Protein AF-A0A6A6EQX8-F1 (afdb_monomer_lite)

Structure (mmCIF, N/CA/C/O backbone):
data_AF-A0A6A6EQX8-F1
#
_entry.id   AF-A0A6A6EQX8-F1
#
loop_
_atom_site.group_PDB
_atom_site.id
_atom_site.type_symbol
_atom_site.label_atom_id
_atom_site.label_alt_id
_atom_site.label_comp_id
_atom_site.label_asym_id
_atom_site.label_entity_id
_atom_site.label_seq_id
_atom_site.pdbx_PDB_ins_code
_atom_site.Cartn_x
_atom_site.Cartn_y
_atom_site.Cartn_z
_atom_site.occupancy
_atom_site.B_iso_or_equiv
_atom_site.auth_seq_id
_atom_site.auth_comp_id
_atom_site.auth_asym_id
_atom_site.auth_atom_id
_atom_site.pdbx_PDB_model_num
ATOM 1 N N . MET A 1 1 ? 36.237 -9.571 -49.747 1.00 63.69 1 MET A N 1
ATOM 2 C CA . MET A 1 1 ? 35.232 -10.304 -48.934 1.00 63.69 1 MET A CA 1
ATOM 3 C C . MET A 1 1 ? 35.583 -10.424 -47.443 1.00 63.69 1 MET A C 1
ATOM 5 O O . MET A 1 1 ? 34.767 -10.931 -46.690 1.00 63.69 1 MET A O 1
ATOM 9 N N . HIS A 1 2 ? 36.732 -9.920 -46.973 1.00 78.19 2 HIS A N 1
ATOM 10 C CA . HIS A 1 2 ? 37.114 -10.008 -45.556 1.00 78.19 2 HIS A CA 1
ATOM 11 C C . HIS A 1 2 ? 36.320 -9.048 -44.649 1.00 78.19 2 HIS A C 1
ATOM 13 O O . HIS A 1 2 ? 35.819 -9.450 -43.603 1.00 78.19 2 HIS A O 1
ATOM 19 N N . ASN A 1 3 ? 36.105 -7.813 -45.110 1.00 83.94 3 ASN A N 1
ATOM 20 C CA . ASN A 1 3 ? 35.399 -6.774 -44.350 1.00 83.94 3 ASN A CA 1
ATOM 21 C C . ASN A 1 3 ? 33.936 -7.136 -44.066 1.00 83.94 3 ASN A C 1
ATOM 23 O O . ASN A 1 3 ? 33.431 -6.869 -42.984 1.00 83.94 3 ASN A O 1
ATOM 27 N N . ALA A 1 4 ? 33.266 -7.804 -45.010 1.00 88.75 4 ALA A N 1
ATOM 28 C CA . ALA A 1 4 ? 31.888 -8.254 -44.822 1.00 88.75 4 ALA A CA 1
ATOM 29 C C . ALA A 1 4 ? 31.770 -9.291 -43.690 1.00 88.75 4 ALA A C 1
ATOM 31 O O . ALA A 1 4 ? 30.807 -9.263 -42.928 1.00 88.75 4 ALA A O 1
ATOM 32 N N . ALA A 1 5 ? 32.768 -10.167 -43.542 1.00 89.00 5 ALA A N 1
ATOM 33 C CA . ALA A 1 5 ? 32.805 -11.159 -42.473 1.00 89.00 5 ALA A CA 1
ATOM 34 C C . ALA A 1 5 ? 33.073 -10.520 -41.099 1.00 89.00 5 ALA A C 1
ATOM 36 O O . ALA A 1 5 ? 32.419 -10.882 -40.122 1.00 89.00 5 ALA A O 1
ATOM 37 N N . ILE A 1 6 ? 33.979 -9.536 -41.037 1.00 91.81 6 ILE A N 1
ATOM 38 C CA . ILE A 1 6 ? 34.271 -8.778 -39.808 1.00 91.81 6 ILE A CA 1
ATOM 39 C C . ILE A 1 6 ? 33.018 -8.019 -39.350 1.00 91.81 6 ILE A C 1
ATOM 41 O O . ILE A 1 6 ? 32.575 -8.180 -38.214 1.00 91.81 6 ILE A O 1
ATOM 45 N N . LEU A 1 7 ? 32.374 -7.290 -40.265 1.00 93.38 7 LEU A N 1
ATOM 46 C CA . LEU A 1 7 ? 31.150 -6.542 -39.972 1.00 93.38 7 LEU A CA 1
ATOM 47 C C . LEU A 1 7 ? 29.997 -7.459 -39.543 1.00 93.38 7 LEU A C 1
ATOM 49 O O . LEU A 1 7 ? 29.238 -7.114 -38.640 1.00 93.38 7 LEU A O 1
ATOM 53 N N . ALA A 1 8 ? 29.860 -8.642 -40.150 1.00 93.06 8 ALA A N 1
ATOM 54 C CA . ALA A 1 8 ? 28.842 -9.613 -39.750 1.00 93.06 8 ALA A CA 1
ATOM 55 C C . ALA A 1 8 ? 29.078 -10.148 -38.326 1.00 93.06 8 ALA A C 1
ATOM 57 O O . ALA A 1 8 ? 28.121 -10.304 -37.559 1.00 93.06 8 ALA A O 1
ATOM 58 N N . ALA A 1 9 ? 30.338 -10.390 -37.951 1.00 93.00 9 ALA A N 1
ATOM 59 C CA . ALA A 1 9 ? 30.707 -10.820 -36.606 1.00 93.00 9 ALA A CA 1
ATOM 60 C C . ALA A 1 9 ? 30.422 -9.729 -35.560 1.00 93.00 9 ALA A C 1
ATOM 62 O O . ALA A 1 9 ? 29.792 -10.007 -34.536 1.00 93.00 9 ALA A O 1
ATOM 63 N N . GLU A 1 10 ? 30.787 -8.479 -35.849 1.00 94.25 10 GLU A N 1
ATOM 64 C CA . GLU A 1 10 ? 30.488 -7.332 -34.985 1.00 94.25 10 GLU A CA 1
ATOM 65 C C . GLU A 1 10 ? 28.984 -7.103 -34.839 1.00 94.25 10 GLU A C 1
ATOM 67 O O . GLU A 1 10 ? 28.484 -6.929 -33.728 1.00 94.25 10 GLU A O 1
ATOM 72 N N . ASN A 1 11 ? 28.219 -7.185 -35.932 1.00 96.19 11 ASN A N 1
ATOM 73 C CA . ASN A 1 11 ? 26.767 -7.019 -35.874 1.00 96.19 11 ASN A CA 1
ATOM 74 C C . ASN A 1 11 ? 26.115 -8.108 -35.008 1.00 96.19 11 ASN A C 1
ATOM 76 O O . ASN A 1 11 ? 25.208 -7.825 -34.222 1.00 96.19 11 ASN A O 1
ATOM 80 N N . LYS A 1 12 ? 26.605 -9.351 -35.103 1.00 95.69 12 LYS A N 1
ATOM 81 C CA . LYS A 1 12 ? 26.150 -10.462 -34.257 1.00 95.69 12 LYS A CA 1
ATOM 82 C C . LYS A 1 12 ? 26.459 -10.201 -32.780 1.00 95.69 12 LYS A C 1
ATOM 84 O O . LYS A 1 12 ? 25.574 -10.395 -31.944 1.00 95.69 12 LYS A O 1
ATOM 89 N N . ALA A 1 13 ? 27.659 -9.715 -32.466 1.00 95.19 13 ALA A N 1
ATOM 90 C CA . ALA A 1 13 ? 28.052 -9.356 -31.104 1.00 95.19 13 ALA A CA 1
ATOM 91 C C . ALA A 1 13 ? 27.191 -8.210 -30.541 1.00 95.19 13 ALA A C 1
ATOM 93 O O . ALA A 1 13 ? 26.645 -8.322 -29.442 1.00 95.19 13 ALA A O 1
ATOM 94 N N . LEU A 1 14 ? 26.973 -7.151 -31.326 1.00 96.75 14 LEU A N 1
ATOM 95 C CA . LEU A 1 14 ? 26.141 -6.008 -30.942 1.00 96.75 14 LEU A CA 1
ATOM 96 C C . LEU A 1 14 ? 24.680 -6.408 -30.705 1.00 96.75 14 LEU A C 1
ATOM 98 O O . LEU A 1 14 ? 24.061 -5.958 -29.739 1.00 96.75 14 LEU A O 1
ATOM 102 N N . ARG A 1 15 ? 24.115 -7.291 -31.538 1.00 96.06 15 ARG A N 1
ATOM 103 C CA . ARG A 1 15 ? 22.751 -7.812 -31.341 1.00 96.06 15 ARG A CA 1
ATOM 104 C C . ARG A 1 15 ? 22.644 -8.681 -30.087 1.00 96.06 15 ARG A C 1
ATOM 106 O O . ARG A 1 15 ? 21.664 -8.556 -29.347 1.00 96.06 15 ARG A O 1
ATOM 113 N N . ALA A 1 16 ? 23.641 -9.521 -29.811 1.00 95.44 16 ALA A N 1
ATOM 114 C CA . ALA A 1 16 ? 23.687 -10.323 -28.587 1.00 95.44 16 ALA A CA 1
ATOM 115 C C . ALA A 1 16 ? 23.760 -9.435 -27.329 1.00 95.44 16 ALA A C 1
ATOM 117 O O . ALA A 1 16 ? 23.026 -9.645 -26.363 1.00 95.44 16 ALA A O 1
ATOM 118 N N . GLU A 1 17 ? 24.570 -8.379 -27.366 1.00 95.69 17 GLU A N 1
ATOM 119 C CA . GLU A 1 17 ? 24.660 -7.403 -26.281 1.00 95.69 17 GLU A CA 1
ATOM 120 C C . GLU A 1 17 ? 23.340 -6.642 -26.081 1.00 95.69 17 GLU A C 1
ATOM 122 O O . GLU A 1 17 ? 22.835 -6.521 -24.963 1.00 95.69 17 GLU A O 1
ATOM 127 N N . ASN A 1 18 ? 22.725 -6.177 -27.171 1.00 96.00 18 ASN A N 1
ATOM 128 C CA . ASN A 1 18 ? 21.480 -5.415 -27.117 1.00 96.00 18 ASN A CA 1
ATOM 129 C C . ASN A 1 18 ? 20.317 -6.252 -26.561 1.00 96.00 18 ASN A C 1
ATOM 131 O O . ASN A 1 18 ? 19.549 -5.779 -25.722 1.00 96.00 18 ASN A O 1
ATOM 135 N N . THR A 1 19 ? 20.208 -7.518 -26.974 1.00 95.00 19 THR A N 1
ATOM 136 C CA . THR A 1 19 ? 19.197 -8.450 -26.445 1.00 95.00 19 THR A CA 1
ATOM 137 C C . THR A 1 19 ? 19.416 -8.739 -24.960 1.00 95.00 19 THR A C 1
ATOM 139 O O . THR A 1 19 ? 18.452 -8.700 -24.189 1.00 95.00 19 THR A O 1
ATOM 142 N N . ARG A 1 20 ? 20.670 -8.914 -24.517 1.00 92.44 20 ARG A N 1
ATOM 143 C CA . ARG A 1 20 ? 21.017 -9.045 -23.093 1.00 92.44 20 ARG A CA 1
ATOM 144 C C . ARG A 1 20 ? 20.606 -7.810 -22.291 1.00 92.44 20 ARG A C 1
ATOM 146 O O . ARG A 1 20 ? 19.988 -7.941 -21.233 1.00 92.44 20 ARG A O 1
ATOM 153 N N . GLN A 1 21 ? 20.896 -6.611 -22.794 1.00 92.12 21 GLN A N 1
ATOM 154 C CA . GLN A 1 21 ? 20.512 -5.359 -22.138 1.00 92.12 21 GLN A CA 1
ATOM 155 C C . GLN A 1 21 ? 18.994 -5.173 -22.087 1.00 92.12 21 GLN A C 1
ATOM 157 O O . GLN A 1 21 ? 18.469 -4.803 -21.036 1.00 92.12 21 GLN A O 1
ATOM 162 N N . LYS A 1 22 ? 18.274 -5.471 -23.175 1.00 90.38 22 LYS A N 1
ATOM 163 C CA . LYS A 1 22 ? 16.803 -5.451 -23.207 1.00 90.38 22 LYS A CA 1
ATOM 164 C C . LYS A 1 22 ? 16.211 -6.408 -22.177 1.00 90.38 22 LYS A C 1
ATOM 166 O O . LYS A 1 22 ? 15.350 -5.992 -21.407 1.00 90.38 22 LYS A O 1
ATOM 171 N N . ARG A 1 23 ? 16.728 -7.639 -22.086 1.00 86.88 23 ARG A N 1
ATOM 172 C CA . ARG A 1 23 ? 16.313 -8.625 -21.075 1.00 86.88 23 ARG A CA 1
ATOM 173 C C . ARG A 1 23 ? 16.559 -8.118 -19.652 1.00 86.88 23 ARG A C 1
ATOM 175 O O . ARG A 1 23 ? 15.655 -8.182 -18.828 1.00 86.88 23 ARG A O 1
ATOM 182 N N . LYS A 1 24 ? 17.734 -7.539 -19.378 1.00 83.44 24 LYS A N 1
ATOM 183 C CA . LYS A 1 24 ? 18.068 -6.954 -18.066 1.00 83.44 24 LYS A CA 1
ATOM 184 C C . LYS A 1 24 ? 17.159 -5.773 -17.706 1.00 83.44 24 LYS A C 1
ATOM 186 O O . LYS A 1 24 ? 16.725 -5.664 -16.564 1.00 83.44 24 LYS A O 1
ATOM 191 N N . ARG A 1 25 ? 16.856 -4.891 -18.665 1.00 81.88 25 ARG A N 1
ATOM 192 C CA . ARG A 1 25 ? 15.930 -3.761 -18.469 1.00 81.88 25 ARG A CA 1
ATOM 193 C C . ARG A 1 25 ? 14.496 -4.240 -18.240 1.00 81.88 25 ARG A C 1
ATOM 195 O O . ARG A 1 25 ? 13.834 -3.700 -17.366 1.00 81.88 25 ARG A O 1
ATOM 202 N N . ALA A 1 26 ? 14.036 -5.257 -18.969 1.00 76.94 26 ALA A N 1
ATOM 203 C CA . ALA A 1 26 ? 12.720 -5.860 -18.765 1.00 76.94 26 ALA A CA 1
ATOM 204 C C . ALA A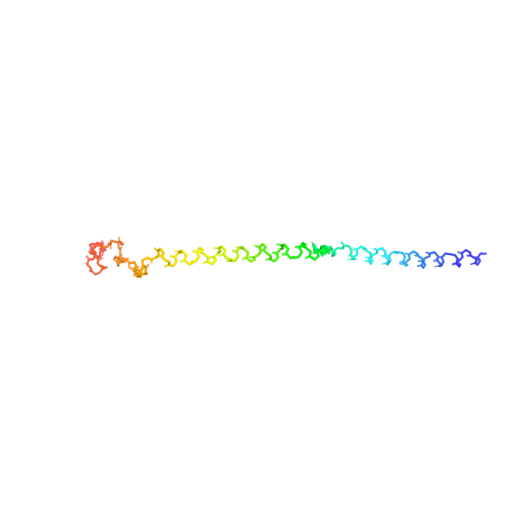 1 26 ? 12.608 -6.520 -17.380 1.00 76.94 26 ALA A C 1
ATOM 206 O O . ALA A 1 26 ? 11.670 -6.230 -16.650 1.00 76.94 26 ALA A O 1
ATOM 207 N N . GLN A 1 27 ? 13.612 -7.303 -16.972 1.00 70.88 27 GLN A N 1
ATOM 208 C CA . GLN A 1 27 ? 13.672 -7.921 -15.641 1.00 70.88 27 GLN A CA 1
ATOM 209 C C . GLN A 1 27 ? 13.741 -6.884 -14.505 1.00 70.88 27 GLN A C 1
ATOM 211 O O . GLN A 1 27 ? 13.183 -7.096 -13.439 1.00 70.88 27 GLN A O 1
ATOM 216 N N . ARG A 1 28 ? 14.390 -5.731 -14.716 1.00 60.22 28 ARG A N 1
ATOM 217 C CA . ARG A 1 28 ? 14.370 -4.625 -13.740 1.00 60.22 28 ARG A CA 1
ATOM 218 C C . ARG A 1 28 ? 13.014 -3.917 -13.640 1.00 60.22 28 ARG A C 1
ATOM 220 O O . ARG A 1 28 ? 12.774 -3.260 -12.640 1.00 60.22 28 ARG A O 1
ATOM 227 N N . ARG A 1 29 ? 12.144 -4.030 -14.651 1.00 58.62 29 ARG A N 1
ATOM 228 C CA . ARG A 1 29 ? 10.802 -3.418 -14.664 1.00 58.62 29 ARG A CA 1
ATOM 229 C C . ARG A 1 29 ? 9.706 -4.339 -14.123 1.00 58.62 29 ARG A C 1
ATOM 231 O O . ARG A 1 29 ? 8.612 -3.850 -13.890 1.00 58.62 29 ARG A O 1
ATOM 238 N N . THR A 1 30 ? 9.969 -5.633 -13.916 1.00 56.69 30 THR A N 1
ATOM 239 C CA . THR A 1 30 ? 8.995 -6.548 -13.285 1.00 56.69 30 THR A CA 1
ATOM 240 C C . THR A 1 30 ? 8.906 -6.360 -11.773 1.00 56.69 30 THR A C 1
ATOM 242 O O . THR A 1 30 ? 7.921 -6.765 -11.172 1.00 56.69 30 THR A O 1
ATOM 245 N N . THR A 1 31 ? 9.906 -5.722 -11.164 1.00 53.97 31 THR A N 1
ATOM 246 C CA . THR A 1 31 ? 9.891 -5.333 -9.752 1.00 53.97 31 THR A CA 1
ATOM 247 C C . THR A 1 31 ? 9.636 -3.832 -9.663 1.00 53.97 31 THR A C 1
ATOM 249 O O . THR A 1 31 ? 10.519 -3.053 -9.313 1.00 53.97 31 THR A O 1
ATOM 252 N N . ILE A 1 32 ? 8.431 -3.400 -10.035 1.00 54.78 32 ILE A N 1
ATOM 253 C CA . ILE A 1 32 ? 7.926 -2.122 -9.533 1.00 54.78 32 ILE A CA 1
ATOM 254 C C . ILE A 1 32 ? 7.633 -2.407 -8.066 1.00 54.78 32 ILE A C 1
ATOM 256 O O . ILE A 1 32 ? 6.595 -2.970 -7.737 1.00 54.78 32 ILE A O 1
ATOM 260 N N . ALA A 1 33 ? 8.596 -2.126 -7.188 1.00 55.78 33 ALA A N 1
ATOM 261 C CA . ALA A 1 33 ? 8.254 -1.929 -5.794 1.00 55.78 33 ALA A CA 1
ATOM 262 C C . ALA A 1 33 ? 7.150 -0.867 -5.798 1.00 55.78 33 ALA A C 1
ATOM 264 O O . ALA A 1 33 ? 7.368 0.240 -6.284 1.00 55.78 33 ALA A O 1
ATOM 265 N N . GLU A 1 34 ? 5.959 -1.211 -5.320 1.00 55.59 34 GLU A N 1
ATOM 266 C CA . GLU A 1 34 ? 4.833 -0.276 -5.194 1.00 55.59 34 GLU A CA 1
ATOM 267 C C . GLU A 1 34 ? 5.162 0.906 -4.256 1.00 55.59 34 GLU A C 1
ATOM 269 O O . GLU A 1 34 ? 4.373 1.832 -4.112 1.00 55.59 34 GLU A O 1
ATOM 274 N N . GLY A 1 35 ? 6.345 0.908 -3.632 1.00 58.47 35 GLY A N 1
ATOM 275 C CA . GLY A 1 35 ? 6.927 2.054 -2.950 1.00 58.47 35 GLY A CA 1
ATOM 276 C C . GLY A 1 35 ? 7.673 2.965 -3.921 1.00 58.47 35 GLY A C 1
ATOM 277 O O . GLY A 1 35 ? 8.813 2.690 -4.302 1.00 58.47 35 GLY A O 1
ATOM 278 N N . GLY A 1 36 ? 7.047 4.084 -4.280 1.00 68.25 36 GLY A N 1
ATOM 279 C CA . GLY A 1 36 ? 7.776 5.262 -4.746 1.00 68.25 36 GLY A CA 1
ATOM 280 C C . GLY A 1 36 ? 8.694 5.830 -3.652 1.00 68.25 36 GLY A C 1
ATOM 281 O O . GLY A 1 36 ? 8.763 5.322 -2.533 1.00 68.25 36 GLY A O 1
ATOM 282 N N . ILE A 1 37 ? 9.406 6.911 -3.967 1.00 61.72 37 ILE A N 1
ATOM 283 C CA . ILE A 1 37 ? 10.157 7.666 -2.958 1.00 61.72 37 ILE A CA 1
ATOM 284 C C . ILE A 1 37 ? 9.153 8.576 -2.257 1.00 61.72 37 ILE A C 1
ATOM 286 O O . ILE A 1 37 ? 8.690 9.542 -2.859 1.00 61.72 37 ILE A O 1
ATOM 290 N N . PHE A 1 38 ? 8.805 8.263 -1.011 1.00 68.94 38 PHE A N 1
ATOM 291 C CA . PHE A 1 38 ? 8.035 9.187 -0.186 1.00 68.94 38 PHE A CA 1
ATOM 292 C C . PHE A 1 38 ? 8.884 10.412 0.132 1.00 68.94 38 PHE A C 1
ATOM 294 O O . PHE A 1 38 ? 10.055 10.302 0.511 1.00 68.94 38 PHE A O 1
ATOM 301 N N . THR A 1 39 ? 8.284 11.588 0.010 1.00 77.19 39 THR A N 1
ATOM 302 C CA . THR A 1 39 ? 8.843 12.781 0.641 1.00 77.19 39 THR A CA 1
ATOM 303 C C . THR A 1 39 ? 8.801 12.613 2.165 1.00 77.19 39 THR A C 1
ATOM 305 O O . THR A 1 39 ? 7.977 11.874 2.707 1.00 77.19 39 THR A O 1
ATOM 308 N N . ILE A 1 40 ? 9.691 13.303 2.885 1.00 76.31 40 ILE A N 1
ATOM 309 C CA . ILE A 1 40 ? 9.745 13.239 4.359 1.00 76.31 40 ILE A CA 1
ATOM 310 C C . ILE A 1 40 ? 8.377 13.582 4.971 1.00 76.31 40 ILE A C 1
ATOM 312 O O . ILE A 1 40 ? 7.947 12.939 5.926 1.00 76.31 40 ILE A O 1
ATOM 316 N N . GLN A 1 41 ? 7.674 14.551 4.381 1.00 78.88 41 GLN A N 1
ATOM 317 C CA . GLN A 1 41 ? 6.351 14.978 4.822 1.00 78.88 41 GLN A CA 1
ATOM 318 C C . GLN A 1 41 ? 5.293 13.879 4.644 1.00 78.88 41 GLN A C 1
ATOM 320 O O . GLN A 1 41 ? 4.557 13.593 5.582 1.00 78.88 41 GLN A O 1
ATOM 325 N N . GLU A 1 42 ? 5.253 13.208 3.491 1.00 80.12 42 GLU A N 1
ATOM 326 C CA . GLU A 1 42 ? 4.320 12.094 3.259 1.00 80.12 42 GLU A CA 1
ATOM 327 C C . GLU A 1 42 ? 4.587 10.919 4.210 1.00 80.12 42 GLU A C 1
ATOM 329 O O . GLU A 1 42 ? 3.648 10.300 4.711 1.00 80.12 42 GLU A O 1
ATOM 334 N N . GLY A 1 43 ? 5.859 10.642 4.518 1.00 84.56 43 GLY A N 1
ATOM 335 C CA . GLY A 1 43 ? 6.234 9.645 5.523 1.00 84.56 43 GLY A CA 1
ATOM 336 C C . GLY A 1 43 ? 5.721 10.003 6.921 1.00 84.56 43 GLY A C 1
ATOM 337 O O . GLY A 1 43 ? 5.118 9.169 7.595 1.00 84.56 43 GLY A O 1
ATOM 338 N N . GLN A 1 44 ? 5.892 11.261 7.335 1.00 88.69 44 GLN A N 1
ATOM 339 C CA . GLN A 1 44 ? 5.375 11.763 8.613 1.00 88.69 44 GLN A CA 1
ATOM 340 C C . GLN A 1 44 ? 3.843 11.743 8.671 1.00 88.69 44 GLN A C 1
ATOM 342 O O . GLN A 1 44 ? 3.269 11.437 9.714 1.00 88.69 44 GLN A O 1
ATOM 347 N N . ASP A 1 45 ? 3.162 12.034 7.563 1.00 89.44 45 ASP A N 1
ATOM 348 C CA . ASP A 1 45 ? 1.700 11.980 7.478 1.00 89.44 45 ASP A CA 1
ATOM 349 C C . ASP A 1 45 ? 1.166 10.559 7.653 1.00 89.44 45 ASP A C 1
ATOM 351 O O . ASP A 1 45 ? 0.134 10.364 8.294 1.00 89.44 45 ASP A O 1
ATOM 355 N N . MET A 1 46 ? 1.862 9.558 7.112 1.00 87.06 46 MET A N 1
ATOM 356 C CA . MET A 1 46 ? 1.484 8.157 7.300 1.00 87.06 46 MET A CA 1
ATOM 357 C C . MET A 1 46 ? 1.659 7.702 8.747 1.00 87.06 46 MET A C 1
ATOM 359 O O . MET A 1 46 ? 0.742 7.083 9.284 1.00 87.06 46 MET A O 1
ATOM 363 N N . ILE A 1 47 ? 2.776 8.061 9.387 1.00 91.62 47 ILE A N 1
ATOM 364 C CA . ILE A 1 47 ? 3.018 7.751 10.804 1.00 91.62 47 ILE A CA 1
ATOM 365 C C . ILE A 1 47 ? 1.915 8.373 11.668 1.00 91.62 47 ILE A C 1
ATOM 367 O O . ILE A 1 47 ? 1.256 7.670 12.427 1.00 91.62 47 ILE A O 1
ATOM 371 N N . ARG A 1 48 ? 1.610 9.662 11.462 1.00 92.06 48 ARG A N 1
ATOM 372 C CA . ARG A 1 48 ? 0.540 10.356 12.200 1.00 92.06 48 ARG A CA 1
ATOM 373 C C . ARG A 1 48 ? -0.836 9.719 12.009 1.00 92.06 48 ARG A C 1
ATOM 375 O O . ARG A 1 48 ? -1.619 9.642 12.953 1.00 92.06 48 ARG A O 1
ATOM 382 N N . LYS A 1 49 ? -1.155 9.268 10.791 1.00 91.75 49 LYS A N 1
ATOM 383 C CA . LYS A 1 49 ? -2.415 8.558 10.518 1.00 91.75 49 LYS A CA 1
ATOM 384 C C . LYS A 1 49 ? -2.482 7.226 11.262 1.00 91.75 49 LYS A C 1
ATOM 386 O O . LYS A 1 49 ? -3.544 6.895 11.779 1.00 91.75 49 LYS A O 1
ATOM 391 N N . GLN A 1 50 ? -1.378 6.481 11.315 1.00 92.38 50 GLN A N 1
ATOM 392 C CA . GLN A 1 50 ? -1.306 5.217 12.050 1.00 92.38 50 GLN A CA 1
ATOM 393 C C . GLN A 1 50 ? -1.470 5.435 13.557 1.00 92.38 50 GLN A C 1
ATOM 395 O O . GLN A 1 50 ? -2.335 4.803 14.157 1.00 92.38 50 GLN A O 1
ATOM 400 N N . GLU A 1 51 ? -0.747 6.395 14.135 1.00 92.75 51 GLU A N 1
ATOM 401 C CA . GLU A 1 51 ? -0.857 6.750 15.557 1.00 92.75 51 GLU A CA 1
ATOM 402 C C . GLU A 1 51 ? -2.288 7.155 15.941 1.00 92.75 51 GLU A C 1
ATOM 404 O O . GLU A 1 51 ? -2.803 6.735 16.976 1.00 92.75 51 GLU A O 1
ATOM 409 N N . LEU A 1 52 ? -2.972 7.931 15.090 1.00 92.38 52 LEU A N 1
ATOM 410 C CA . LEU A 1 52 ? -4.364 8.316 15.330 1.00 92.38 52 LEU A CA 1
ATOM 411 C C . LEU A 1 52 ? -5.302 7.100 15.344 1.00 92.38 52 LEU A C 1
ATOM 413 O O . LEU A 1 52 ? -6.184 7.013 16.197 1.00 92.38 52 LEU A O 1
ATOM 417 N N . VAL A 1 53 ? -5.121 6.156 14.416 1.00 93.56 53 VAL A N 1
ATOM 418 C CA . VAL A 1 53 ? -5.923 4.922 14.374 1.00 93.56 53 VAL A CA 1
ATOM 419 C C . VAL A 1 53 ? -5.687 4.083 15.629 1.00 93.56 53 VAL A C 1
ATOM 421 O O . VAL A 1 53 ? -6.648 3.586 16.216 1.00 93.56 53 VAL A O 1
ATOM 424 N N . GLU A 1 54 ? -4.437 3.951 16.066 1.00 92.19 54 GLU A N 1
ATOM 425 C CA . GLU A 1 54 ? -4.087 3.220 17.287 1.00 92.19 54 GLU A CA 1
ATOM 426 C C . GLU A 1 54 ? -4.728 3.853 18.528 1.00 92.19 54 GLU A C 1
ATOM 428 O O . GLU A 1 54 ? -5.364 3.146 19.311 1.00 92.19 54 GLU A O 1
ATOM 433 N N . GLN A 1 55 ? -4.670 5.181 18.660 1.00 89.38 55 GLN A N 1
ATOM 434 C CA . GLN A 1 55 ? -5.306 5.910 19.764 1.00 89.38 55 GLN A CA 1
ATOM 435 C C . GLN A 1 55 ? -6.828 5.736 19.790 1.00 89.38 55 GLN A C 1
ATOM 437 O O . GLN A 1 55 ? -7.410 5.553 20.862 1.00 89.38 55 GLN A O 1
ATOM 442 N N . ILE A 1 56 ? -7.487 5.764 18.626 1.00 90.62 56 ILE A N 1
ATOM 443 C CA . ILE A 1 56 ? -8.935 5.528 18.531 1.00 90.62 56 ILE A CA 1
ATOM 444 C C . ILE A 1 56 ? -9.263 4.108 19.000 1.00 90.62 56 ILE A C 1
ATOM 446 O O . ILE A 1 56 ? -10.131 3.932 19.854 1.00 90.62 56 ILE A O 1
ATOM 450 N N . GLN A 1 57 ? -8.530 3.103 18.512 1.00 89.38 57 GLN A N 1
ATOM 451 C CA . GLN A 1 57 ? -8.737 1.712 18.919 1.00 89.38 57 GLN A CA 1
ATOM 452 C C . GLN A 1 57 ? -8.495 1.505 20.419 1.00 89.38 57 GLN A C 1
ATOM 454 O O . GLN A 1 57 ? -9.216 0.751 21.071 1.00 89.38 57 GLN A O 1
ATOM 459 N N . GLU A 1 58 ? -7.489 2.159 20.997 1.00 86.69 58 GLU A N 1
ATOM 460 C CA . GLU A 1 58 ? -7.251 2.126 22.440 1.00 86.69 58 GLU A CA 1
ATOM 461 C C . GLU A 1 58 ? -8.381 2.779 23.231 1.00 86.69 58 GLU A C 1
ATOM 463 O O . GLU A 1 58 ? -8.834 2.205 24.225 1.00 86.69 58 GLU A O 1
ATOM 468 N N . GLY A 1 59 ? -8.881 3.926 22.771 1.00 86.88 59 GLY A N 1
ATOM 469 C CA . GLY A 1 59 ? -10.038 4.596 23.356 1.00 86.88 59 GLY A CA 1
ATOM 470 C C . GLY A 1 59 ? -11.289 3.717 23.328 1.00 86.88 59 GLY A C 1
ATOM 471 O O . GLY A 1 59 ? -11.973 3.590 24.343 1.00 86.88 59 GLY A O 1
ATOM 472 N N . GLU A 1 60 ? -11.549 3.038 22.211 1.00 85.06 60 GLU A N 1
ATOM 473 C CA . GLU A 1 60 ? -12.652 2.082 22.072 1.00 85.06 60 GLU A CA 1
ATOM 474 C C . GLU A 1 60 ? -12.492 0.877 23.006 1.00 85.06 60 GLU A C 1
ATOM 476 O O . GLU A 1 60 ? -13.443 0.507 23.697 1.00 85.06 60 GLU A O 1
ATOM 481 N N . ARG A 1 61 ? -11.287 0.296 23.099 1.00 82.75 61 ARG A N 1
ATOM 482 C CA . ARG A 1 61 ? -10.988 -0.801 24.038 1.00 82.75 61 ARG A CA 1
ATOM 483 C C . ARG A 1 61 ? -11.218 -0.376 25.489 1.00 82.75 61 ARG A C 1
ATOM 485 O O . ARG A 1 61 ? -11.826 -1.116 26.263 1.00 82.75 61 ARG A O 1
ATOM 492 N N . GLN A 1 62 ? -10.770 0.819 25.867 1.00 80.06 62 GLN A N 1
ATOM 493 C CA . GLN A 1 62 ? -10.981 1.355 27.213 1.00 80.06 62 GLN A CA 1
ATOM 494 C C . GLN A 1 62 ? -12.456 1.671 27.486 1.00 80.06 62 GLN A C 1
ATOM 496 O O . GLN A 1 62 ? -12.944 1.395 28.583 1.00 80.06 62 GLN A O 1
ATOM 501 N N . ALA A 1 63 ? -13.183 2.214 26.509 1.00 80.38 63 ALA A N 1
ATOM 502 C CA . ALA A 1 63 ? -14.615 2.463 26.624 1.00 80.38 63 ALA A CA 1
ATOM 503 C C . ALA A 1 63 ? -15.389 1.152 26.814 1.00 80.38 63 ALA A C 1
ATOM 505 O O . ALA A 1 63 ? -16.206 1.055 27.729 1.00 80.38 63 ALA A O 1
ATOM 506 N N . GLN A 1 64 ? -15.060 0.114 26.038 1.00 76.50 64 GLN A N 1
ATOM 507 C CA . GLN A 1 64 ? -15.628 -1.225 26.200 1.00 76.50 64 GLN A CA 1
ATOM 508 C C . GLN A 1 64 ? -15.375 -1.765 27.611 1.00 76.50 64 GLN A C 1
ATOM 510 O O . GLN A 1 64 ? -16.328 -2.155 28.282 1.00 76.50 64 GLN A O 1
ATOM 515 N N . LEU A 1 65 ? -14.138 -1.691 28.116 1.00 71.38 65 LEU A N 1
ATOM 516 C CA . LEU A 1 65 ? -13.798 -2.108 29.484 1.00 71.38 65 LEU A CA 1
ATOM 517 C C . LEU A 1 65 ? -14.588 -1.349 30.563 1.00 71.38 65 LEU A C 1
ATOM 519 O O . LEU A 1 65 ? -14.966 -1.950 31.564 1.00 71.38 65 LEU A O 1
ATOM 523 N N . ARG A 1 66 ? -14.863 -0.053 30.367 1.00 70.31 66 ARG A N 1
ATOM 524 C CA . ARG A 1 66 ? -15.659 0.766 31.303 1.00 70.31 66 ARG A CA 1
ATOM 525 C C . ARG A 1 66 ? -17.154 0.454 31.255 1.00 70.31 66 ARG A C 1
ATOM 527 O O . ARG A 1 66 ? -17.828 0.578 32.271 1.00 70.31 66 ARG A O 1
ATOM 534 N N . THR A 1 67 ? -17.673 0.082 30.086 1.00 66.12 67 THR A N 1
ATOM 535 C CA . THR A 1 67 ? -19.095 -0.260 29.897 1.00 66.12 67 THR A CA 1
ATOM 536 C C . THR A 1 67 ? -19.432 -1.712 30.230 1.00 66.12 67 THR A C 1
ATOM 538 O O . THR A 1 67 ? -20.606 -2.032 30.407 1.00 66.12 67 THR A O 1
ATOM 541 N N . MET A 1 68 ? -18.435 -2.595 30.337 1.00 60.06 68 MET A N 1
ATOM 542 C CA . MET A 1 68 ? -18.661 -3.971 30.770 1.00 60.06 68 MET A CA 1
ATOM 543 C C . MET A 1 68 ? -18.965 -3.996 32.274 1.00 60.06 68 MET A C 1
ATOM 545 O O . MET A 1 68 ? -18.133 -3.554 33.068 1.00 60.06 68 MET A O 1
ATOM 549 N N . PRO A 1 69 ? -20.121 -4.534 32.707 1.00 60.69 69 PRO A N 1
ATOM 550 C CA . PRO A 1 69 ? -20.360 -4.734 34.124 1.00 60.69 69 PRO A CA 1
ATOM 551 C C . PRO A 1 69 ? -19.306 -5.706 34.665 1.00 60.69 69 PRO A C 1
ATOM 553 O O . PRO A 1 69 ? -19.070 -6.771 34.086 1.00 60.69 69 PRO A O 1
ATOM 556 N N . ALA A 1 70 ? -18.658 -5.322 35.768 1.00 55.00 70 ALA A N 1
ATOM 557 C CA . ALA A 1 70 ? -17.678 -6.140 36.471 1.00 55.00 70 ALA A CA 1
ATOM 558 C C . ALA A 1 70 ? -18.312 -7.495 36.848 1.00 55.00 70 ALA A C 1
ATOM 560 O O . ALA A 1 70 ? -19.055 -7.588 37.819 1.00 55.00 70 ALA A O 1
ATOM 561 N N . GLY A 1 71 ? -18.073 -8.532 36.035 1.00 56.41 71 GLY A N 1
ATOM 562 C CA . GLY A 1 71 ? -18.630 -9.877 36.236 1.00 56.41 71 GLY A CA 1
ATOM 563 C C . GLY A 1 71 ? -19.331 -10.534 35.037 1.00 56.41 71 GLY A C 1
ATOM 564 O O . GLY A 1 71 ? -19.815 -11.653 35.182 1.00 56.41 71 GLY A O 1
ATOM 565 N N . ALA A 1 72 ? -19.373 -9.921 33.848 1.00 58.69 72 ALA A N 1
ATOM 566 C CA . ALA A 1 72 ? -20.124 -10.438 32.688 1.00 58.69 72 ALA A CA 1
ATOM 567 C C . ALA A 1 72 ? -19.525 -11.668 31.960 1.00 58.69 72 ALA A C 1
ATOM 569 O O . ALA A 1 72 ? -19.795 -11.888 30.784 1.00 58.69 72 ALA A O 1
ATOM 570 N N . GLN A 1 73 ? -18.739 -12.501 32.642 1.00 60.47 73 GLN A N 1
ATOM 571 C CA . GLN A 1 73 ? -18.461 -13.871 32.194 1.00 60.47 73 GLN A CA 1
ATOM 572 C C . GLN A 1 73 ? -19.360 -14.819 32.996 1.00 60.47 73 GLN A C 1
ATOM 574 O O . GLN A 1 73 ? -18.894 -15.688 33.734 1.00 60.47 73 GLN A O 1
ATOM 579 N N . THR A 1 74 ? -20.678 -14.619 32.917 1.00 65.81 74 THR A N 1
ATOM 580 C CA . THR A 1 74 ? -21.623 -15.567 33.503 1.00 65.81 74 THR A CA 1
ATOM 581 C C . THR A 1 74 ? -21.625 -16.819 32.638 1.00 65.81 74 THR A C 1
ATOM 583 O O . THR A 1 74 ? -21.958 -16.801 31.454 1.00 65.81 74 THR A O 1
ATOM 586 N N . ARG A 1 75 ? -21.198 -17.940 33.229 1.00 74.75 75 ARG A N 1
ATOM 587 C CA . ARG A 1 75 ? -21.293 -19.255 32.594 1.00 74.75 75 ARG A CA 1
ATOM 588 C C . ARG A 1 75 ? -22.725 -19.446 32.093 1.00 74.75 75 ARG A C 1
ATOM 590 O O . ARG A 1 75 ? -23.662 -19.255 32.867 1.00 74.75 75 ARG A O 1
ATOM 597 N N . ALA A 1 76 ? -22.872 -19.845 30.829 1.00 79.62 76 ALA A N 1
ATOM 598 C CA . ALA A 1 76 ? -24.180 -20.129 30.249 1.00 79.62 76 ALA A CA 1
ATOM 599 C C . ALA A 1 76 ? -24.998 -21.047 31.186 1.00 79.62 76 ALA A C 1
ATOM 601 O O . ALA A 1 76 ? -24.428 -21.987 31.765 1.00 79.62 76 ALA A O 1
ATOM 602 N N . PRO A 1 77 ? -26.305 -20.781 31.364 1.00 80.81 77 PRO A N 1
ATOM 603 C CA . PRO A 1 77 ? -27.147 -21.545 32.274 1.00 80.81 77 PRO A CA 1
ATOM 604 C C . PRO A 1 77 ? -27.149 -23.028 31.888 1.00 80.81 77 PRO A C 1
ATOM 606 O O . PRO A 1 77 ? -27.006 -23.397 30.718 1.00 80.81 77 PRO A O 1
ATOM 609 N N . ARG A 1 78 ? -27.265 -23.909 32.887 1.00 85.25 78 ARG A N 1
ATOM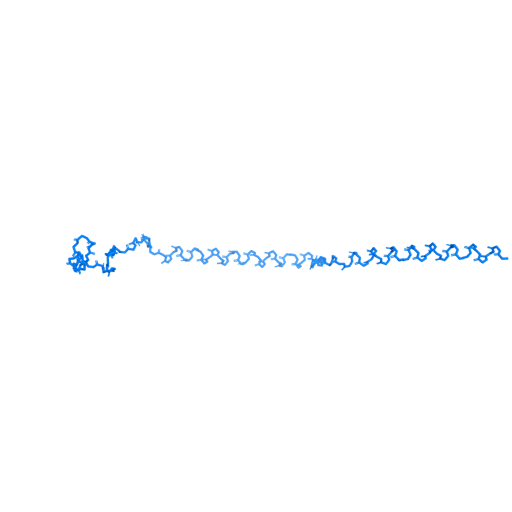 610 C CA . ARG A 1 78 ? -27.208 -25.354 32.639 1.00 85.25 78 ARG A CA 1
ATOM 611 C C . ARG A 1 78 ? -28.469 -25.794 31.897 1.00 85.25 78 ARG A C 1
ATOM 613 O O . ARG A 1 78 ? -29.567 -25.617 32.404 1.00 85.25 78 ARG A O 1
ATOM 620 N N . LYS A 1 79 ? -28.288 -26.419 30.732 1.00 91.69 79 LYS A N 1
ATOM 621 C CA . LYS A 1 79 ? -29.360 -27.056 29.956 1.00 91.69 79 LYS A CA 1
ATOM 622 C C . LYS A 1 79 ? -29.342 -28.577 30.100 1.00 91.69 79 LYS A C 1
ATOM 624 O O . LYS A 1 79 ? -28.285 -29.189 30.275 1.00 91.69 79 LYS A O 1
ATOM 629 N N . CYS A 1 80 ? -30.511 -29.200 30.005 1.00 91.31 80 CYS A N 1
ATOM 630 C CA . CYS A 1 80 ? -30.673 -30.646 29.939 1.00 91.31 80 CYS A CA 1
ATOM 631 C C . CYS A 1 80 ? -29.982 -31.191 28.682 1.00 91.31 80 CYS A C 1
ATOM 633 O O . CYS A 1 80 ? -30.329 -30.797 27.575 1.00 91.31 80 CYS A O 1
ATOM 635 N N . SER A 1 81 ? -29.054 -32.141 28.808 1.00 88.94 81 SER A N 1
ATOM 636 C CA . SER A 1 81 ? -28.362 -32.705 27.635 1.00 88.94 81 SER A CA 1
ATOM 637 C C . SER A 1 81 ? -29.251 -33.584 26.743 1.00 88.94 81 SER A C 1
ATOM 639 O O . SER A 1 81 ? -28.842 -33.919 25.641 1.00 88.94 81 SER A O 1
ATOM 641 N N . MET A 1 82 ? -30.446 -33.971 27.210 1.00 87.81 82 MET A N 1
ATOM 642 C CA . MET A 1 82 ? -31.386 -34.821 26.461 1.00 87.81 82 MET A CA 1
ATOM 643 C C . MET A 1 82 ? -32.449 -34.024 25.697 1.00 87.81 82 MET A C 1
ATOM 645 O O . MET A 1 82 ? -32.947 -34.481 24.672 1.00 87.81 82 MET A O 1
ATOM 649 N N . CYS A 1 83 ? -32.868 -32.865 26.212 1.00 90.06 83 CYS A N 1
ATOM 650 C CA . CYS A 1 83 ? -33.960 -32.088 25.617 1.00 90.06 83 CYS A CA 1
ATOM 651 C C . CYS A 1 83 ? -33.737 -30.573 25.622 1.00 90.06 83 CYS A C 1
ATOM 653 O O . CYS A 1 83 ? -34.682 -29.836 25.365 1.00 90.06 83 CYS A O 1
ATOM 655 N N . GLU A 1 84 ? -32.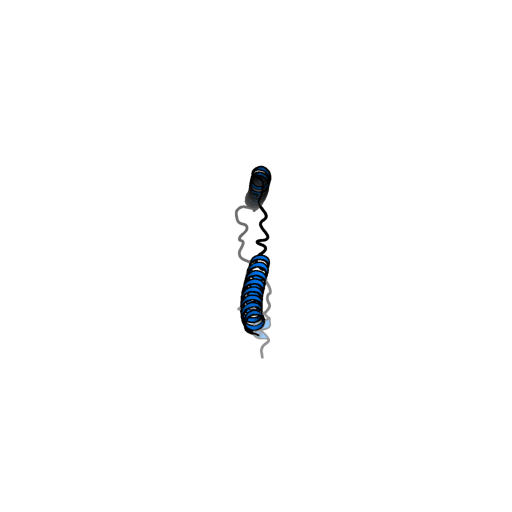536 -30.123 25.985 1.00 88.56 84 GLU A N 1
ATOM 656 C CA . GLU A 1 84 ? -32.084 -28.724 25.999 1.00 88.56 84 GLU A CA 1
ATOM 657 C C . GLU A 1 84 ? -32.898 -27.746 26.862 1.00 88.56 84 GLU A C 1
ATOM 659 O O . GLU A 1 84 ? -32.633 -26.549 26.862 1.00 88.56 84 GLU A O 1
ATOM 664 N N . SER A 1 85 ? -33.833 -28.251 27.667 1.00 88.44 85 SER A N 1
ATOM 665 C CA . S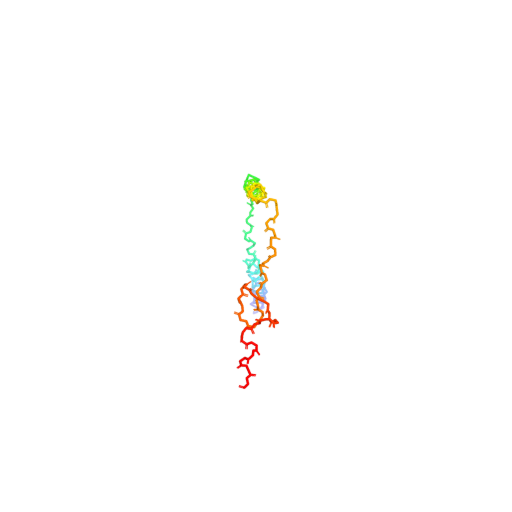ER A 1 85 ? -34.597 -27.456 28.633 1.00 88.44 85 SER A CA 1
ATOM 666 C C . SER A 1 85 ? -33.698 -26.932 29.755 1.00 88.44 85 SER A C 1
ATOM 668 O O . SER A 1 85 ? -32.800 -27.641 30.210 1.00 88.44 85 SER A O 1
ATOM 670 N N . LEU A 1 86 ? -33.970 -25.716 30.228 1.00 90.31 86 LEU A N 1
ATOM 671 C CA . LEU A 1 86 ? -33.301 -25.107 31.384 1.00 90.31 86 LEU A CA 1
ATOM 672 C C . LEU A 1 86 ? -33.933 -25.516 32.728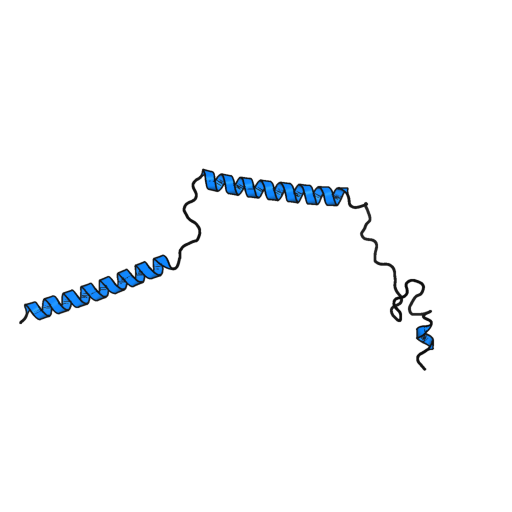 1.00 90.31 86 LEU A C 1
ATOM 674 O O . LEU A 1 86 ? -33.317 -25.336 33.772 1.00 90.31 86 LEU A O 1
ATOM 678 N N . GLU A 1 87 ? -35.126 -26.114 32.701 1.00 88.94 87 GLU A N 1
ATOM 679 C CA . GLU A 1 87 ? -35.927 -26.409 33.901 1.00 88.94 87 GLU A CA 1
ATOM 680 C C . GLU A 1 87 ? -35.441 -27.641 34.673 1.00 88.94 87 GLU A C 1
ATOM 682 O O . GLU A 1 87 ? -35.768 -27.838 35.840 1.00 88.94 87 GLU A O 1
ATOM 687 N N . HIS A 1 88 ? -34.690 -28.531 34.022 1.00 88.44 88 HIS A N 1
ATOM 688 C CA . HIS A 1 88 ? -34.297 -29.803 34.617 1.00 88.44 88 HIS A CA 1
ATOM 689 C C . HIS A 1 88 ? -32.968 -30.319 34.064 1.00 88.44 88 HIS A C 1
ATOM 691 O O . HIS A 1 88 ? -32.457 -29.872 33.040 1.00 88.44 88 HIS A O 1
ATOM 697 N N . THR A 1 89 ? -32.394 -31.311 34.743 1.00 88.62 89 THR A N 1
ATOM 698 C CA . THR A 1 89 ? -31.160 -31.979 34.306 1.00 88.62 89 THR A CA 1
ATOM 699 C C . THR A 1 89 ? -31.492 -33.292 33.596 1.00 88.62 89 THR A C 1
ATOM 701 O O . THR A 1 89 ? -32.547 -33.876 33.818 1.00 88.62 89 THR A O 1
ATOM 704 N N . ALA A 1 90 ? -30.563 -33.831 32.802 1.00 87.56 90 ALA A N 1
ATOM 705 C CA . ALA A 1 90 ? -30.732 -35.102 32.084 1.00 87.56 90 ALA A CA 1
ATOM 706 C C . ALA A 1 90 ? -31.231 -36.278 32.953 1.00 87.56 90 ALA A C 1
ATOM 708 O O . ALA A 1 90 ? -31.9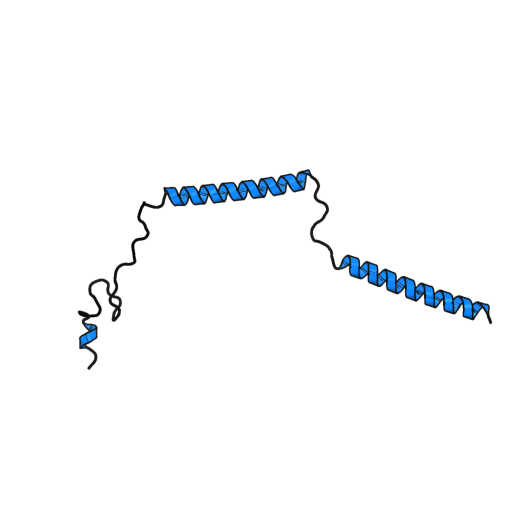12 -37.165 32.447 1.00 87.56 90 ALA A O 1
ATOM 709 N N . ARG A 1 91 ? -30.937 -36.272 34.262 1.00 83.50 91 ARG A N 1
ATOM 710 C CA . ARG A 1 91 ? -31.373 -37.304 35.220 1.00 83.50 91 ARG A CA 1
ATOM 711 C C . ARG A 1 91 ? -32.884 -37.314 35.468 1.00 83.50 91 ARG A C 1
ATOM 713 O O . ARG A 1 91 ? -33.447 -38.388 35.638 1.00 83.50 91 ARG A O 1
ATOM 720 N N . THR A 1 92 ? -33.524 -36.148 35.462 1.00 85.56 92 THR A N 1
ATOM 721 C CA . THR A 1 92 ? -34.967 -35.972 35.700 1.00 85.56 92 THR A CA 1
ATOM 722 C C . THR A 1 92 ? -35.725 -35.677 34.406 1.00 85.56 92 THR A C 1
ATOM 724 O O . THR A 1 92 ? -36.856 -35.203 34.434 1.00 85.56 92 THR A O 1
ATOM 727 N N . CYS A 1 93 ? -35.105 -35.944 33.250 1.00 87.12 93 CYS A N 1
ATOM 728 C CA . CYS A 1 93 ? -35.701 -35.619 31.965 1.00 87.12 93 CYS A CA 1
ATOM 729 C C . CYS A 1 93 ? -36.914 -36.515 31.669 1.00 87.12 93 CYS A C 1
ATOM 731 O O . CYS A 1 93 ? -36.761 -37.738 31.624 1.00 87.12 93 CYS A O 1
ATOM 733 N N . PRO A 1 94 ? -38.091 -35.946 31.357 1.00 86.62 94 PRO A N 1
ATOM 734 C CA . PRO A 1 94 ? -39.273 -36.725 30.990 1.00 86.62 94 PRO A CA 1
ATOM 735 C C . PRO A 1 94 ? -39.080 -37.504 29.679 1.00 86.62 94 PRO A C 1
ATOM 737 O O . PRO A 1 94 ? -39.722 -38.529 29.467 1.00 86.62 94 PRO A O 1
ATOM 740 N N . LYS A 1 95 ? -38.149 -37.077 28.808 1.00 82.88 95 LYS A N 1
ATOM 741 C CA . LYS A 1 95 ? -37.768 -37.837 27.604 1.00 82.88 95 LYS A CA 1
ATOM 742 C C . LYS A 1 95 ? -36.902 -39.067 27.913 1.00 82.88 95 LYS A C 1
ATOM 744 O O . LYS A 1 95 ? -36.799 -39.940 27.062 1.00 82.88 95 LYS A O 1
ATOM 749 N N . ARG A 1 96 ? -36.317 -39.177 29.116 1.00 75.25 96 ARG A N 1
ATOM 750 C CA . ARG A 1 96 ? -35.477 -40.321 29.524 1.00 75.25 96 ARG A CA 1
ATOM 751 C C . ARG A 1 96 ? -36.279 -41.610 29.710 1.00 75.25 96 ARG A C 1
ATOM 753 O O . ARG A 1 96 ? -35.737 -42.683 29.506 1.00 75.25 96 ARG A O 1
ATOM 760 N N . GLN A 1 97 ? -37.545 -41.508 30.111 1.00 66.06 97 GLN A N 1
ATOM 761 C CA . GLN A 1 97 ? -38.422 -42.668 30.333 1.00 66.06 97 GLN A CA 1
ATOM 762 C C . GLN A 1 97 ? -39.192 -43.095 29.076 1.00 66.06 97 GLN A C 1
ATOM 764 O O . GLN A 1 97 ? -39.878 -44.109 29.094 1.00 66.06 97 GLN A O 1
ATOM 769 N N . ARG A 1 98 ? -39.108 -42.317 27.990 1.00 59.66 98 ARG A N 1
ATOM 770 C CA . ARG A 1 98 ? -39.870 -42.547 26.753 1.00 59.66 98 ARG A CA 1
ATOM 771 C C . ARG A 1 98 ? -39.110 -43.344 25.693 1.00 59.66 98 ARG A C 1
ATOM 773 O O . ARG A 1 98 ? -39.622 -43.511 24.595 1.00 59.66 98 ARG A O 1
ATOM 780 N N . THR A 1 99 ? -37.911 -43.825 26.010 1.00 57.75 99 THR A N 1
ATOM 781 C CA . THR A 1 99 ? -37.177 -44.788 25.184 1.00 57.75 99 THR A CA 1
ATOM 782 C C . THR A 1 99 ? -37.496 -46.194 25.685 1.00 57.75 99 THR A C 1
ATOM 784 O O . THR A 1 99 ? -36.739 -46.752 26.479 1.00 57.75 99 THR A O 1
ATOM 787 N N . ASN A 1 100 ? -38.654 -46.710 25.286 1.00 49.47 100 ASN A N 1
ATOM 788 C CA . ASN A 1 100 ? -38.954 -48.138 25.286 1.00 49.47 100 ASN A CA 1
ATOM 789 C C . ASN A 1 100 ? -39.303 -48.508 23.847 1.00 49.47 100 ASN A C 1
ATOM 791 O O . ASN A 1 100 ? -40.115 -47.753 23.264 1.00 49.47 100 ASN A O 1
#

Radius of gyration: 38.13 Å; chains: 1; bounding box: 77×63×85 Å

Sequence (100 aa):
MHNAAILAAENKALRAENTRQKRKRAQRRTTIAEGGIFTIQEGQDMIRKQELVEQIQEGERQAQLRTMPAGAQTRAPRKCSMCESLEHTARTCPKRQRTN

Secondary structure (DSSP, 8-state):
-HHHHHHHHHHHHHHHHHHHHHHHHHHHHS---S-----HHHHHHHHHHHHHHHHHHHHHHHHHHHHS-TT--PPPPPPPTTT--SSS-GGG-GGGG---

Organism: NCBI:txid1314779

Foldseek 3Di:
DVVVVVVVVVVVVVVVVVVVVVVVVVVVVVPPPVDDDDDPVNVVVVVVVVVVVVVVVVVVVVVVVVPDDPPPPPDDQDAAPVPRDNPDHVVPDPVVVVPD

pLDDT: mean 80.58, std 13.26, range [49.47, 96.75]